Protein AF-A0A1J4VZE1-F1 (afdb_monomer)

Radius of gyration: 21.61 Å; Cα contacts (8 Å, |Δi|>4): 161; chains: 1; bounding box: 46×40×59 Å

pLDDT: mean 86.89, std 8.92, range [44.22, 94.88]

Solvent-accessible surface area (backbone atoms only — not comparable to full-atom values): 8211 Å² total; per-residue (Å²): 137,82,77,77,84,79,84,80,83,92,62,72,73,40,81,49,90,97,43,76,39,65,83,70,65,76,88,53,66,97,56,94,79,88,87,75,85,86,74,72,84,84,50,64,71,63,52,50,51,64,70,40,54,93,51,48,92,46,48,70,32,30,28,41,51,46,81,56,98,71,44,33,36,31,43,33,29,18,67,76,54,74,48,80,46,79,56,94,46,37,38,36,40,30,36,18,51,72,59,46,60,50,40,42,72,76,33,69,69,53,36,54,45,57,69,63,35,41,70,78,35,50,60,65,63,53,54,58,58,54,73,72,106

Nearest PDB structures (foldseek):
  2pro-assembly4_A  TM=4.863E-01  e=2.407E-01  Lysobacter enzymogenes
  7xyo-assembly1_B  TM=7.333E-01  e=1.870E+00  Myxococcus fulvus
  8sf7-assembly1_1Q  TM=4.933E-01  e=1.435E+00  Tetrahymena thermophila
  8rxx-assembly1_SC  TM=4.035E-01  e=5.041E+00  Leishmania major strain Friedlin

Foldsee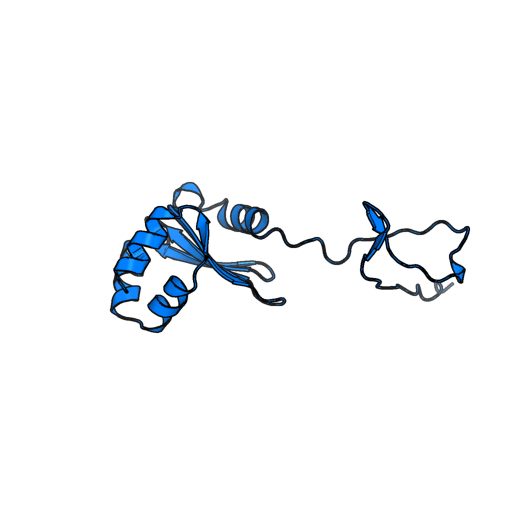k 3Di:
DDPPDDDDDDFDFDDDPPDTDGDDPPVCPPHDDDDDDPDPPDDPLVVVCVQCVVVVVFFDFKKFQDDDPQATEIETEGQDDFDWDDDRRYTYTYYYPVVLLVCCVVPPVSLNSLVRIDTPPDPPVSVVSPVSD

Structure (mmCIF, N/CA/C/O backbone):
data_AF-A0A1J4VZE1-F1
#
_entry.id   AF-A0A1J4VZE1-F1
#
loop_
_atom_site.group_PDB
_atom_site.id
_atom_site.type_symbol
_atom_site.label_atom_id
_atom_site.label_alt_id
_atom_site.label_comp_id
_atom_site.label_asym_id
_atom_site.label_entity_id
_atom_site.label_seq_id
_atom_site.pdbx_PDB_ins_code
_atom_site.Cartn_x
_atom_site.Cartn_y
_atom_site.Cartn_z
_atom_site.occupancy
_atom_site.B_iso_or_equiv
_atom_site.auth_seq_id
_atom_site.auth_comp_id
_atom_site.auth_asym_id
_atom_site.auth_atom_id
_atom_site.pdbx_PDB_model_num
ATOM 1 N N . MET A 1 1 ? 25.021 -21.601 -35.993 1.00 44.22 1 MET A N 1
ATOM 2 C CA . MET A 1 1 ? 25.337 -20.1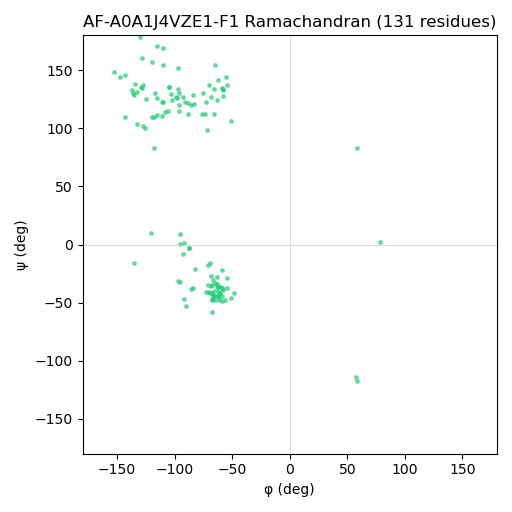58 -35.911 1.00 44.22 1 MET A CA 1
ATOM 3 C C . MET A 1 1 ? 24.832 -19.640 -34.572 1.00 44.22 1 MET A C 1
ATOM 5 O O . MET A 1 1 ? 23.628 -19.592 -34.369 1.00 44.22 1 MET A O 1
ATOM 9 N N . VAL A 1 2 ? 25.732 -19.366 -33.626 1.00 44.25 2 VAL A N 1
ATOM 10 C CA . VAL A 1 2 ? 25.375 -18.876 -32.284 1.00 44.25 2 VAL A CA 1
ATOM 11 C C . VAL A 1 2 ? 25.176 -17.365 -32.380 1.00 44.25 2 VAL A C 1
ATOM 13 O O . VAL A 1 2 ? 26.080 -16.661 -32.825 1.00 44.25 2 VAL A O 1
ATOM 16 N N . ALA A 1 3 ? 23.986 -16.869 -32.034 1.00 52.72 3 ALA A N 1
ATOM 17 C CA . ALA A 1 3 ? 23.704 -15.437 -32.055 1.00 52.72 3 ALA A CA 1
ATOM 18 C C . ALA A 1 3 ? 24.703 -14.692 -31.145 1.00 52.72 3 ALA A C 1
ATOM 20 O O . ALA A 1 3 ? 24.947 -15.147 -30.023 1.00 52.72 3 ALA A O 1
ATOM 21 N N . PRO A 1 4 ? 25.295 -13.569 -31.594 1.00 53.94 4 PRO A N 1
ATOM 22 C CA . PRO A 1 4 ? 26.258 -12.832 -30.791 1.00 53.94 4 PRO A CA 1
ATOM 23 C C . PRO A 1 4 ? 25.606 -12.386 -29.483 1.00 53.94 4 PRO A C 1
ATOM 25 O O . PRO A 1 4 ? 24.474 -11.899 -29.464 1.00 53.94 4 PRO A O 1
ATOM 28 N N . ASN A 1 5 ? 26.341 -12.585 -28.391 1.00 56.31 5 ASN A N 1
ATOM 29 C CA . ASN A 1 5 ? 25.908 -12.337 -27.022 1.00 56.31 5 ASN A CA 1
ATOM 30 C C . ASN A 1 5 ? 25.337 -10.909 -26.905 1.00 56.31 5 ASN A C 1
ATOM 32 O O . ASN A 1 5 ? 26.072 -9.920 -26.995 1.00 56.31 5 ASN A O 1
ATOM 36 N N . LYS A 1 6 ? 24.008 -10.791 -26.799 1.00 63.00 6 LYS A N 1
ATOM 37 C CA . LYS A 1 6 ? 23.295 -9.514 -26.895 1.00 63.00 6 LYS A CA 1
ATOM 38 C C . LYS A 1 6 ? 23.574 -8.702 -25.633 1.00 63.00 6 LYS A C 1
ATOM 40 O O . LYS A 1 6 ? 22.967 -8.930 -24.593 1.00 63.00 6 LYS A O 1
ATOM 45 N N . ARG A 1 7 ? 24.517 -7.760 -25.713 1.00 70.19 7 ARG A N 1
ATOM 46 C CA . ARG A 1 7 ? 24.856 -6.872 -24.593 1.00 70.19 7 ARG A CA 1
ATOM 47 C C . ARG A 1 7 ? 23.658 -5.968 -24.288 1.00 70.19 7 ARG A C 1
ATOM 49 O O . ARG A 1 7 ? 23.292 -5.125 -25.104 1.00 70.19 7 ARG A O 1
ATOM 56 N N . VAL A 1 8 ? 23.038 -6.163 -23.125 1.00 77.12 8 VAL A N 1
ATOM 57 C CA . VAL A 1 8 ? 21.942 -5.323 -22.622 1.00 77.12 8 VAL A CA 1
ATOM 58 C C . VAL A 1 8 ? 22.533 -4.226 -21.739 1.00 77.12 8 VAL A C 1
ATOM 60 O O . VAL A 1 8 ? 23.284 -4.512 -20.810 1.00 77.12 8 VAL A O 1
ATOM 63 N N . PHE A 1 9 ? 22.194 -2.968 -22.024 1.00 79.31 9 PHE A N 1
ATOM 64 C CA . PHE A 1 9 ? 22.654 -1.816 -21.251 1.00 79.31 9 PHE A CA 1
ATOM 65 C C . PHE A 1 9 ? 21.514 -1.272 -20.394 1.00 79.31 9 PHE A C 1
ATOM 67 O O . PHE A 1 9 ? 20.541 -0.734 -20.920 1.00 79.31 9 PHE A O 1
ATOM 74 N N . TYR A 1 10 ? 21.657 -1.365 -19.073 1.00 82.44 10 TYR A N 1
ATOM 75 C CA . TYR A 1 10 ? 20.747 -0.719 -18.133 1.00 82.44 10 TYR A CA 1
ATOM 76 C C . TYR A 1 10 ? 21.239 0.702 -17.852 1.00 82.44 10 TYR A C 1
ATOM 78 O O . TYR A 1 10 ? 22.382 0.934 -17.437 1.00 82.44 10 TYR A O 1
ATOM 86 N N . ARG A 1 11 ? 20.378 1.675 -18.138 1.00 85.50 11 ARG A N 1
ATOM 87 C CA . ARG A 1 11 ? 20.641 3.099 -17.938 1.00 85.50 11 ARG A CA 1
ATOM 88 C C . ARG A 1 11 ? 19.404 3.737 -17.329 1.00 85.50 11 ARG A C 1
ATOM 90 O O . ARG A 1 11 ? 18.290 3.501 -17.790 1.00 85.50 11 ARG A O 1
ATOM 97 N N . ARG A 1 12 ? 19.610 4.534 -16.282 1.00 85.19 12 ARG A N 1
ATOM 98 C CA . ARG A 1 12 ? 18.536 5.307 -15.662 1.00 85.19 12 ARG A CA 1
ATOM 99 C C . ARG A 1 12 ? 18.115 6.417 -16.621 1.00 85.19 12 ARG A C 1
ATOM 101 O O . ARG A 1 12 ? 18.973 7.068 -17.217 1.00 85.19 12 ARG A O 1
ATOM 108 N N . ALA A 1 13 ? 16.811 6.630 -16.756 1.00 88.12 13 ALA A N 1
ATOM 109 C CA . ALA A 1 13 ? 16.306 7.806 -17.446 1.00 88.12 13 ALA A CA 1
ATOM 110 C C . ALA A 1 13 ? 16.686 9.065 -16.649 1.00 88.12 13 ALA A C 1
ATOM 112 O O . ALA A 1 13 ? 16.540 9.103 -15.427 1.00 88.12 13 ALA A O 1
ATOM 113 N N . VAL A 1 14 ? 17.192 10.078 -17.342 1.00 88.44 14 VAL A N 1
ATOM 114 C CA . VAL A 1 14 ? 17.599 11.373 -16.788 1.00 88.44 14 VAL A CA 1
ATOM 115 C C . VAL A 1 14 ? 16.779 12.486 -17.429 1.00 88.44 14 VAL A C 1
ATOM 117 O O . VAL A 1 14 ? 16.248 12.319 -18.527 1.00 88.44 14 VAL A O 1
ATOM 120 N N . ARG A 1 15 ? 16.664 13.633 -16.756 1.00 89.56 15 ARG A N 1
ATOM 121 C CA . ARG A 1 15 ? 15.979 14.799 -17.320 1.00 89.56 15 ARG A CA 1
ATOM 122 C C . ARG 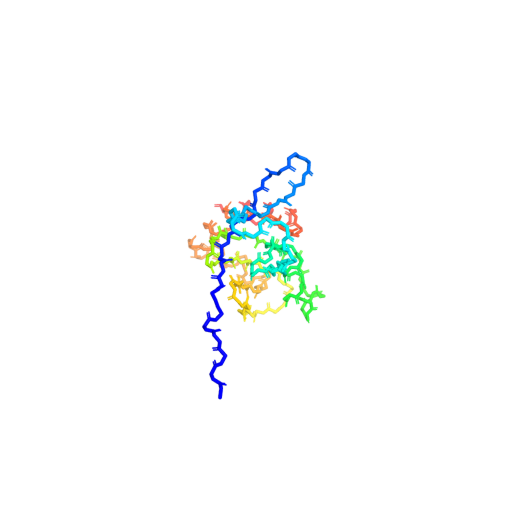A 1 15 ? 16.794 15.366 -18.485 1.00 89.56 15 ARG A C 1
ATOM 124 O O . ARG A 1 15 ? 17.969 15.673 -18.320 1.00 89.56 15 ARG A O 1
ATOM 131 N N . VAL A 1 16 ? 16.154 15.534 -19.638 1.00 88.50 16 VAL A N 1
ATOM 132 C CA . VAL A 1 16 ? 16.717 16.174 -20.832 1.00 88.50 16 VAL A CA 1
ATOM 133 C C . VAL A 1 16 ? 15.740 17.266 -21.260 1.00 88.50 16 VAL A C 1
ATOM 135 O O . VAL A 1 16 ? 14.669 16.983 -21.797 1.00 88.50 16 VAL A O 1
ATOM 138 N N . GLY A 1 17 ? 16.066 18.520 -20.933 1.00 88.75 17 GLY A N 1
ATOM 139 C CA . GLY A 1 17 ? 15.153 19.655 -21.096 1.00 88.75 17 GLY A CA 1
ATOM 140 C C . GLY A 1 17 ? 13.843 19.464 -20.318 1.00 88.75 17 GLY A C 1
ATOM 141 O O . GLY A 1 17 ? 13.845 19.338 -19.087 1.00 88.75 17 GLY A O 1
ATOM 142 N N . ASN A 1 18 ? 12.729 19.412 -21.053 1.00 90.00 18 ASN A N 1
ATOM 143 C CA . ASN A 1 18 ? 11.375 19.189 -20.526 1.00 90.00 18 ASN A CA 1
ATOM 144 C C . ASN A 1 18 ? 10.925 17.718 -20.593 1.00 90.00 18 ASN A C 1
ATOM 146 O O . ASN A 1 18 ? 9.754 17.417 -20.385 1.00 90.00 18 ASN A O 1
ATOM 150 N N . SER A 1 19 ? 11.824 16.790 -20.919 1.00 87.25 19 SER A N 1
ATOM 151 C CA . SER A 1 19 ? 11.513 15.368 -21.097 1.00 87.25 19 SER A CA 1
ATOM 152 C C . SER A 1 19 ? 12.475 14.478 -20.311 1.00 87.25 19 SER A C 1
ATOM 154 O O . SER A 1 19 ? 13.381 14.952 -19.624 1.00 87.25 19 SER A O 1
ATOM 156 N N . SER A 1 20 ? 12.260 13.165 -20.375 1.00 88.19 20 SER A N 1
ATOM 157 C CA . SER A 1 20 ? 13.212 12.165 -19.888 1.00 88.19 20 SER A CA 1
ATOM 158 C C . SER A 1 20 ? 13.916 11.504 -21.068 1.00 88.19 20 SER A C 1
ATOM 160 O O . SER A 1 20 ? 13.270 11.136 -22.044 1.00 88.19 20 SER A O 1
ATOM 162 N N . GLY A 1 21 ? 15.232 11.345 -20.975 1.00 89.25 21 GLY A N 1
ATOM 163 C CA . GLY A 1 21 ? 16.058 10.664 -21.966 1.00 89.25 21 GLY A CA 1
ATOM 164 C C . GLY A 1 21 ? 16.934 9.601 -21.315 1.00 89.25 21 GLY A C 1
ATOM 165 O O . GLY A 1 21 ? 17.174 9.624 -20.110 1.00 89.25 21 GLY A O 1
ATOM 166 N N . VAL A 1 22 ? 17.424 8.655 -22.108 1.00 89.12 22 VAL A N 1
ATOM 167 C CA . VAL A 1 22 ? 18.382 7.640 -21.658 1.00 89.12 22 VAL A CA 1
ATOM 168 C C . VAL A 1 22 ? 19.722 7.938 -22.316 1.00 89.12 22 VAL A C 1
ATOM 170 O O . VAL A 1 22 ? 19.805 7.999 -23.539 1.00 89.12 22 VAL A O 1
ATOM 173 N N . LEU A 1 23 ? 20.772 8.132 -21.515 1.00 88.75 23 LEU A N 1
ATOM 174 C CA . LEU A 1 23 ? 22.115 8.370 -22.044 1.00 88.75 23 LEU A CA 1
ATOM 175 C C . LEU A 1 23 ? 22.696 7.070 -22.601 1.00 88.75 23 LEU A C 1
ATOM 177 O O . LEU A 1 23 ? 22.983 6.124 -21.861 1.00 88.75 23 LEU A O 1
ATOM 181 N N . LEU A 1 24 ? 22.864 7.043 -23.918 1.00 89.25 24 LEU A N 1
ATOM 182 C CA . LEU A 1 24 ? 23.431 5.921 -24.650 1.00 89.25 24 LEU A CA 1
ATOM 183 C C . LEU A 1 24 ? 24.929 6.142 -24.914 1.00 89.25 24 LEU A C 1
ATOM 185 O O . LEU A 1 24 ? 25.378 7.285 -25.013 1.00 89.25 24 LEU A O 1
ATOM 189 N N . PRO A 1 25 ? 25.724 5.065 -25.041 1.00 87.12 25 PRO A N 1
ATOM 190 C CA . PRO A 1 25 ? 27.110 5.170 -25.481 1.00 87.12 25 PRO A CA 1
ATOM 191 C C . PRO A 1 25 ? 27.231 5.888 -26.831 1.00 87.12 25 PRO A C 1
ATOM 193 O O . PRO A 1 25 ? 26.425 5.655 -27.732 1.00 87.12 25 PRO A O 1
ATOM 196 N N . LYS A 1 26 ? 28.299 6.678 -27.010 1.00 88.56 26 LYS A N 1
ATOM 197 C CA . LYS A 1 26 ? 28.593 7.390 -28.270 1.00 88.56 26 LYS A CA 1
ATOM 198 C C . LYS A 1 26 ? 28.634 6.458 -29.489 1.00 88.56 26 LYS A C 1
ATOM 200 O O . LYS A 1 26 ? 28.284 6.876 -30.583 1.00 88.56 26 LYS A O 1
ATOM 205 N N . ALA A 1 27 ? 29.001 5.191 -29.288 1.00 89.19 27 ALA A N 1
ATOM 206 C CA . ALA A 1 27 ? 29.019 4.166 -30.331 1.00 89.19 27 ALA A CA 1
ATOM 207 C C . ALA A 1 27 ? 27.651 3.923 -31.001 1.00 89.19 27 ALA A C 1
ATOM 209 O O . ALA A 1 27 ? 27.611 3.413 -32.113 1.00 89.19 27 ALA A O 1
ATOM 210 N N . PHE A 1 28 ? 26.537 4.274 -30.348 1.00 88.00 28 PHE A N 1
ATOM 211 C CA . PHE A 1 28 ? 25.187 4.108 -30.904 1.00 88.00 28 PHE A CA 1
ATOM 212 C C . PHE A 1 28 ? 24.679 5.337 -31.663 1.00 88.00 28 PHE A C 1
ATOM 214 O O . PHE A 1 28 ? 23.551 5.329 -32.153 1.00 88.00 28 PHE A O 1
ATOM 221 N N . LEU A 1 29 ? 25.486 6.394 -31.778 1.00 89.62 29 LEU A N 1
ATOM 222 C CA . LEU A 1 29 ? 25.120 7.570 -32.556 1.00 89.62 29 LEU A CA 1
ATOM 223 C C . LEU A 1 29 ? 24.837 7.166 -34.017 1.00 89.62 29 LEU A C 1
ATOM 225 O O . LEU A 1 29 ? 25.585 6.388 -34.606 1.00 89.62 29 LEU A O 1
ATOM 229 N N . GLY A 1 30 ? 23.729 7.657 -34.579 1.00 91.81 30 GLY A N 1
ATOM 230 C CA . GLY A 1 30 ? 23.306 7.351 -35.953 1.00 91.81 30 GLY A CA 1
ATOM 231 C C . GLY A 1 30 ? 22.641 5.983 -36.164 1.00 91.81 30 GLY A C 1
ATOM 232 O O . GLY A 1 30 ? 22.285 5.667 -37.293 1.00 91.81 30 GLY A O 1
ATOM 233 N N . HIS A 1 31 ? 22.443 5.181 -35.112 1.00 91.19 31 HIS A N 1
ATOM 234 C CA . HIS A 1 31 ? 21.820 3.856 -35.211 1.00 91.19 31 HIS A CA 1
ATOM 235 C C . HIS A 1 31 ? 20.422 3.825 -34.577 1.00 91.19 31 HIS A C 1
ATOM 237 O O . HIS A 1 31 ? 20.123 4.581 -33.651 1.00 91.19 31 HIS A O 1
ATOM 243 N N . TYR A 1 32 ? 19.565 2.908 -35.040 1.00 88.31 32 TYR A N 1
ATOM 244 C CA . TYR A 1 32 ? 18.261 2.655 -34.422 1.00 88.31 32 TYR A CA 1
ATOM 245 C C . TYR A 1 32 ? 18.417 1.862 -33.124 1.00 88.31 32 TYR A C 1
ATOM 247 O O . TYR A 1 32 ? 19.068 0.817 -33.090 1.00 88.31 32 TYR A O 1
ATOM 255 N N . VAL A 1 33 ? 17.778 2.335 -32.052 1.00 86.50 33 VAL A N 1
ATOM 256 C CA . VAL A 1 33 ? 17.877 1.725 -30.721 1.00 86.50 33 VAL A CA 1
ATOM 257 C C . VAL A 1 33 ? 16.482 1.486 -30.155 1.00 86.50 33 VAL A C 1
ATOM 259 O O . VAL A 1 33 ? 15.616 2.355 -30.220 1.00 86.50 33 VAL A O 1
ATOM 262 N N . ARG A 1 34 ? 16.261 0.307 -29.563 1.00 85.25 34 ARG A N 1
ATOM 263 C CA . ARG A 1 34 ? 15.038 -0.011 -28.814 1.00 85.25 34 ARG A CA 1
ATOM 264 C C . ARG A 1 34 ? 15.278 0.218 -27.327 1.00 85.25 34 ARG A C 1
ATOM 266 O O . ARG A 1 34 ? 16.113 -0.457 -26.731 1.00 85.25 34 ARG A O 1
ATOM 273 N N . VAL A 1 35 ? 14.502 1.113 -26.725 1.00 83.75 35 VAL A N 1
ATOM 274 C CA . VAL A 1 35 ? 14.468 1.304 -25.270 1.00 83.75 35 VAL A CA 1
ATOM 275 C C . VAL A 1 35 ? 13.299 0.504 -24.702 1.00 83.75 35 VAL A C 1
ATOM 277 O O . VAL A 1 35 ? 12.182 0.585 -25.208 1.00 83.75 35 VAL A O 1
ATOM 280 N N . ALA A 1 36 ? 13.556 -0.284 -23.661 1.00 83.00 36 ALA A N 1
ATOM 281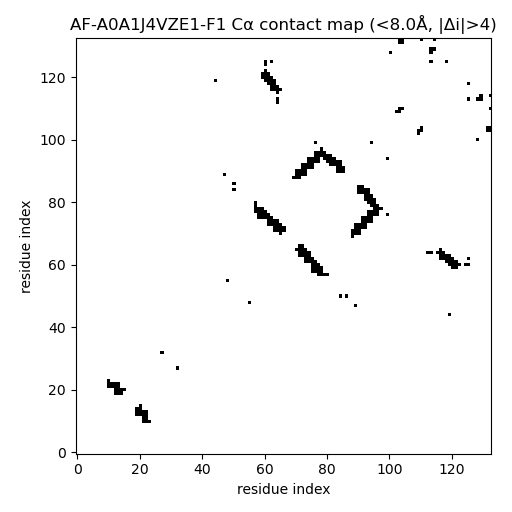 C CA . ALA A 1 36 ? 12.524 -0.981 -22.903 1.00 83.00 36 ALA A CA 1
ATOM 282 C C . ALA A 1 36 ? 12.538 -0.465 -21.462 1.00 83.00 36 ALA A C 1
ATOM 284 O O . ALA A 1 36 ? 13.595 -0.397 -20.835 1.00 83.00 36 ALA A O 1
ATOM 285 N N . VAL A 1 37 ? 11.368 -0.094 -20.942 1.00 81.44 37 VAL A N 1
ATOM 286 C CA . VAL A 1 37 ? 11.222 0.284 -19.535 1.00 81.44 37 VAL A CA 1
ATOM 287 C C . VAL A 1 37 ? 11.224 -0.994 -18.709 1.00 81.44 37 VAL A C 1
ATOM 289 O O . VAL A 1 37 ? 10.307 -1.803 -18.809 1.00 81.44 37 VAL A O 1
ATOM 292 N N . VAL A 1 38 ? 12.279 -1.181 -17.921 1.00 80.50 38 VAL A N 1
ATOM 293 C CA . VAL A 1 38 ? 12.469 -2.385 -17.097 1.00 80.50 38 VAL A CA 1
ATOM 294 C C . VAL A 1 38 ? 11.725 -2.252 -15.767 1.00 80.50 38 VAL A C 1
ATOM 296 O O . VAL A 1 38 ? 11.116 -3.208 -15.299 1.00 80.50 38 VAL A O 1
ATOM 299 N N . SER A 1 39 ? 11.715 -1.049 -15.192 1.00 74.19 39 SER A N 1
ATOM 300 C CA . SER A 1 39 ? 10.994 -0.714 -13.964 1.00 74.19 39 SER A CA 1
ATOM 301 C C . SER A 1 39 ? 10.082 0.498 -14.209 1.00 74.19 39 SER A C 1
ATOM 303 O O . SER A 1 39 ? 10.562 1.633 -14.261 1.00 74.19 39 SER A O 1
ATOM 305 N N . PRO A 1 40 ? 8.768 0.295 -14.423 1.00 73.69 40 PRO A N 1
ATOM 306 C CA . PRO A 1 40 ? 7.839 1.408 -14.575 1.00 73.69 40 PRO A CA 1
ATOM 307 C C . PRO A 1 40 ? 7.741 2.217 -13.271 1.00 73.69 40 PRO A C 1
ATOM 309 O O . PRO A 1 40 ? 7.980 1.671 -12.189 1.00 73.69 40 PRO A O 1
ATOM 312 N N . PRO A 1 41 ? 7.380 3.510 -13.348 1.00 73.06 41 PRO A N 1
ATOM 313 C CA . PRO A 1 41 ? 7.165 4.320 -12.156 1.00 73.06 41 PRO A CA 1
ATOM 314 C C . PRO A 1 41 ? 6.083 3.678 -11.281 1.00 73.06 41 PRO A C 1
ATOM 316 O O . PRO A 1 41 ? 4.992 3.361 -11.760 1.00 73.06 41 PRO A O 1
ATOM 319 N N . LYS A 1 42 ? 6.402 3.479 -9.998 1.00 76.44 42 LYS A N 1
ATOM 320 C CA . LYS A 1 42 ? 5.469 2.923 -9.012 1.00 76.44 42 LYS A CA 1
ATOM 321 C C . LYS A 1 42 ? 4.285 3.879 -8.864 1.00 76.44 42 LYS A C 1
ATOM 323 O O . LYS A 1 42 ? 4.477 5.054 -8.559 1.00 76.44 42 LYS A O 1
ATOM 328 N N . ASN A 1 43 ? 3.065 3.387 -9.070 1.00 84.44 43 ASN A N 1
ATOM 329 C CA . ASN A 1 43 ? 1.854 4.165 -8.829 1.00 84.44 43 ASN A CA 1
ATOM 330 C C . ASN A 1 43 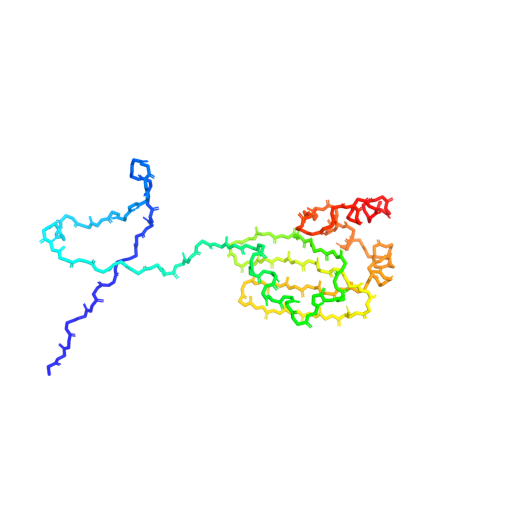? 1.032 3.479 -7.744 1.00 84.44 43 ASN A C 1
ATOM 332 O O . ASN A 1 43 ? 0.087 2.748 -8.033 1.00 84.44 43 ASN A O 1
ATOM 336 N N . ILE A 1 44 ? 1.405 3.750 -6.490 1.00 83.50 44 ILE A N 1
ATOM 337 C CA . ILE A 1 44 ? 0.842 3.099 -5.301 1.00 83.50 44 ILE A CA 1
ATOM 338 C C . ILE A 1 44 ? -0.682 3.160 -5.316 1.00 83.50 44 ILE A C 1
ATOM 340 O O . ILE A 1 44 ? -1.332 2.143 -5.132 1.00 83.50 44 ILE A O 1
ATOM 344 N N . LYS A 1 45 ? -1.283 4.318 -5.616 1.00 84.50 45 LYS A N 1
ATOM 345 C CA . LYS A 1 45 ? -2.749 4.438 -5.643 1.00 84.50 45 LYS A CA 1
ATOM 346 C C . LYS A 1 45 ? -3.386 3.475 -6.644 1.00 84.50 45 LYS A C 1
ATOM 348 O O . LYS A 1 45 ? -4.318 2.760 -6.296 1.00 84.50 45 LYS A O 1
ATOM 353 N N . LYS A 1 46 ? -2.873 3.443 -7.875 1.00 87.06 46 LYS A N 1
ATOM 354 C CA . LYS A 1 46 ? -3.421 2.598 -8.943 1.00 87.06 46 LYS A CA 1
ATOM 355 C C . LYS A 1 46 ? -3.203 1.111 -8.656 1.00 87.06 46 LYS A C 1
ATOM 357 O O . LYS A 1 46 ? -4.111 0.305 -8.863 1.00 87.06 46 LYS A O 1
ATOM 362 N N . ASP A 1 47 ? -2.019 0.766 -8.165 1.00 87.50 47 ASP A N 1
ATOM 363 C CA . ASP A 1 47 ? -1.649 -0.611 -7.849 1.00 87.50 47 ASP A CA 1
ATOM 364 C C . ASP A 1 47 ? -2.491 -1.149 -6.685 1.00 87.50 47 ASP A C 1
ATOM 366 O O . ASP A 1 47 ? -3.052 -2.239 -6.783 1.00 87.50 47 ASP A O 1
ATOM 370 N N . VAL A 1 48 ? -2.671 -0.350 -5.630 1.00 88.44 48 VAL A N 1
ATOM 371 C CA . VAL A 1 48 ? -3.479 -0.708 -4.457 1.00 88.44 48 VAL A CA 1
ATOM 372 C C . VAL A 1 48 ? -4.951 -0.859 -4.806 1.00 88.44 48 VAL A C 1
ATOM 374 O O . VAL A 1 48 ? -5.552 -1.862 -4.428 1.00 88.44 48 VAL A O 1
ATOM 377 N N . SER A 1 49 ? -5.523 0.055 -5.595 1.00 87.00 49 SER A N 1
ATOM 378 C CA . SER A 1 49 ? -6.897 -0.104 -6.086 1.00 87.00 49 SER A CA 1
ATOM 379 C C . SER A 1 49 ? -7.068 -1.384 -6.904 1.00 87.00 49 SER A C 1
ATOM 381 O O . SER A 1 49 ? -8.085 -2.058 -6.776 1.00 87.00 49 SER A O 1
ATOM 383 N N . SER A 1 50 ? -6.063 -1.762 -7.701 1.00 89.50 50 SER A N 1
ATOM 384 C CA . SER A 1 50 ? -6.096 -2.997 -8.496 1.00 89.50 50 SER A CA 1
ATOM 385 C C . SER A 1 50 ? -5.971 -4.261 -7.633 1.00 89.50 50 SER A C 1
ATOM 387 O O . SER A 1 50 ? -6.563 -5.286 -7.956 1.00 89.50 50 SER A O 1
ATOM 389 N N . ILE A 1 51 ? -5.198 -4.213 -6.541 1.00 89.25 51 ILE A N 1
ATOM 390 C CA . ILE A 1 51 ? -5.075 -5.321 -5.574 1.00 89.25 51 ILE A CA 1
ATOM 391 C C . ILE A 1 51 ? -6.381 -5.500 -4.793 1.00 89.25 51 ILE A C 1
ATOM 393 O O . ILE A 1 51 ? -6.831 -6.624 -4.594 1.00 89.25 51 ILE A O 1
ATOM 397 N N . LEU A 1 52 ? -6.994 -4.390 -4.385 1.00 89.50 52 LEU A N 1
ATOM 398 C CA . LEU A 1 52 ? -8.190 -4.364 -3.547 1.00 89.50 52 LEU A CA 1
ATOM 399 C C . LEU A 1 52 ? -9.503 -4.426 -4.336 1.00 89.50 52 LEU A C 1
ATOM 401 O O . LEU A 1 52 ? -10.558 -4.503 -3.718 1.00 89.50 52 LEU A O 1
ATOM 405 N N . SER A 1 53 ? -9.460 -4.428 -5.673 1.00 88.81 53 SER A N 1
ATOM 406 C CA . SER A 1 53 ? -10.656 -4.464 -6.533 1.00 88.81 53 SER A CA 1
ATOM 407 C C . SER A 1 53 ? -11.678 -5.550 -6.148 1.00 88.81 53 SER A C 1
ATOM 409 O O . SER A 1 53 ? -12.861 -5.227 -6.111 1.00 88.81 53 SER A O 1
ATOM 411 N N . PRO A 1 54 ? -11.285 -6.793 -5.789 1.00 89.00 54 PRO A N 1
ATOM 412 C CA . PRO A 1 54 ? -12.249 -7.832 -5.406 1.00 89.00 54 PRO A CA 1
ATOM 413 C C . PRO A 1 54 ? -12.953 -7.590 -4.065 1.00 89.00 54 PRO A C 1
ATOM 415 O O . PRO A 1 54 ? -13.927 -8.266 -3.764 1.00 89.00 54 PRO A O 1
ATOM 418 N N . LEU A 1 55 ? -12.426 -6.691 -3.232 1.00 89.12 55 LEU A N 1
ATOM 419 C CA . LEU A 1 55 ? -12.906 -6.417 -1.873 1.00 89.12 55 LEU A CA 1
ATOM 420 C C . LEU A 1 55 ? -13.344 -4.955 -1.713 1.00 89.12 55 LEU A C 1
ATOM 422 O O . LEU A 1 55 ? -13.566 -4.497 -0.598 1.00 89.12 55 LEU A O 1
ATOM 426 N N . PHE A 1 56 ? -13.427 -4.201 -2.812 1.00 86.88 56 PHE A N 1
ATOM 427 C CA . PHE A 1 56 ? -13.538 -2.745 -2.769 1.00 86.88 56 PHE A CA 1
ATOM 428 C C . PHE A 1 56 ? -14.840 -2.264 -2.117 1.00 86.88 56 PHE A C 1
ATOM 430 O O . PHE A 1 56 ? -14.831 -1.251 -1.427 1.00 86.88 56 PHE A O 1
ATOM 437 N N . GLU A 1 57 ? -15.929 -3.021 -2.278 1.00 88.31 57 GLU A N 1
ATOM 438 C CA . GLU A 1 57 ? -17.241 -2.733 -1.677 1.00 88.31 57 GLU A CA 1
ATOM 439 C C . GLU A 1 57 ? -17.219 -2.768 -0.145 1.00 88.31 57 GLU A C 1
ATOM 441 O O . GLU A 1 57 ? -17.980 -2.064 0.515 1.00 88.31 57 GLU A O 1
ATOM 446 N N . GLU A 1 58 ? -16.316 -3.556 0.434 1.00 90.81 58 GLU A N 1
ATOM 447 C CA . GLU A 1 58 ? -16.216 -3.717 1.880 1.00 90.81 58 GLU A CA 1
ATOM 448 C C . GLU A 1 58 ? -15.217 -2.753 2.523 1.00 90.81 58 GLU A C 1
ATOM 450 O O . GLU A 1 58 ? -15.130 -2.685 3.751 1.00 90.81 58 GLU A O 1
ATOM 455 N N . ILE A 1 59 ? -14.440 -2.018 1.723 1.00 93.31 59 ILE A N 1
ATOM 456 C CA . ILE A 1 59 ? -13.328 -1.195 2.198 1.00 93.31 59 ILE A CA 1
ATOM 457 C C . ILE A 1 59 ? -13.798 0.227 2.498 1.00 93.31 59 ILE A C 1
ATOM 459 O O . ILE A 1 59 ? -14.285 0.958 1.643 1.00 93.31 59 ILE A O 1
ATOM 463 N N . ILE A 1 60 ? -13.569 0.648 3.738 1.00 92.50 60 ILE A N 1
ATOM 464 C CA . ILE A 1 60 ? -13.953 1.953 4.282 1.00 92.50 60 ILE A CA 1
ATOM 465 C C . ILE A 1 60 ? -12.778 2.944 4.222 1.00 92.50 60 ILE A C 1
ATOM 467 O O . ILE A 1 60 ? -12.970 4.159 4.110 1.00 92.50 60 ILE A O 1
ATOM 471 N N . GLY A 1 61 ? -11.547 2.439 4.337 1.00 92.31 61 GLY A N 1
ATOM 472 C CA . GLY A 1 61 ? -10.334 3.247 4.442 1.00 92.31 61 GLY A CA 1
ATOM 473 C C . GLY A 1 61 ? -9.110 2.515 3.912 1.00 92.31 61 GLY A C 1
ATOM 474 O O . GLY A 1 61 ? -9.031 1.295 4.004 1.00 92.31 61 GLY A O 1
ATOM 475 N N . ILE A 1 62 ? -8.150 3.253 3.355 1.00 94.44 62 ILE A N 1
ATOM 476 C CA . ILE A 1 62 ? -6.878 2.693 2.876 1.00 94.44 62 ILE A CA 1
ATOM 477 C C . ILE A 1 62 ? -5.745 3.601 3.337 1.00 94.44 62 ILE A C 1
ATOM 479 O O . ILE A 1 62 ? -5.760 4.814 3.090 1.00 94.44 62 ILE A O 1
ATOM 483 N N . TYR A 1 63 ? -4.741 3.004 3.965 1.00 94.12 63 TYR A N 1
ATOM 484 C CA . TYR A 1 63 ? -3.660 3.698 4.642 1.00 94.12 63 TYR A CA 1
ATOM 485 C C . TYR A 1 63 ? -2.308 3.120 4.248 1.00 94.12 63 TYR A C 1
ATOM 487 O O . TYR A 1 63 ? -2.104 1.914 4.290 1.00 94.12 63 TYR A O 1
ATOM 495 N N . LEU A 1 64 ? -1.372 3.989 3.882 1.00 93.88 64 LEU A N 1
ATOM 496 C CA . LEU A 1 64 ? 0.020 3.623 3.646 1.00 93.88 64 LEU A CA 1
ATOM 497 C C . LEU A 1 64 ? 0.767 3.659 4.979 1.00 93.88 64 LEU A C 1
ATOM 499 O O . LEU A 1 64 ? 0.827 4.720 5.601 1.00 93.88 64 LEU A O 1
ATOM 503 N N . ILE A 1 65 ? 1.326 2.528 5.401 1.00 93.69 65 ILE A N 1
ATOM 504 C CA . ILE A 1 65 ? 2.094 2.413 6.646 1.00 93.69 65 ILE A CA 1
ATOM 505 C C . ILE A 1 65 ? 3.570 2.703 6.378 1.00 93.69 65 ILE A C 1
ATOM 507 O O . ILE A 1 65 ? 4.150 3.583 7.013 1.00 93.69 65 ILE A O 1
ATOM 511 N N . SER A 1 66 ? 4.157 2.006 5.404 1.00 90.62 66 SER A N 1
ATOM 512 C CA . SER A 1 66 ? 5.562 2.152 5.031 1.00 90.62 66 SER A CA 1
ATOM 513 C C . SER A 1 66 ? 5.752 2.012 3.518 1.00 90.62 66 SER A C 1
ATOM 515 O O . SER A 1 66 ? 5.027 1.284 2.840 1.00 90.62 66 SER A O 1
ATOM 517 N N . GLU A 1 67 ? 6.715 2.759 2.981 1.00 88.94 67 GLU A N 1
ATOM 518 C CA . GLU A 1 67 ? 7.105 2.722 1.571 1.00 88.94 67 GLU A CA 1
ATOM 519 C C . GLU A 1 67 ? 8.630 2.626 1.501 1.00 88.94 67 GLU A C 1
ATOM 521 O O . GLU A 1 67 ? 9.334 3.609 1.738 1.00 88.94 67 GLU A O 1
ATOM 526 N N . THR A 1 68 ? 9.141 1.434 1.202 1.00 84.88 68 THR A N 1
ATOM 527 C CA . THR A 1 68 ? 10.557 1.185 0.915 1.00 84.88 68 THR A 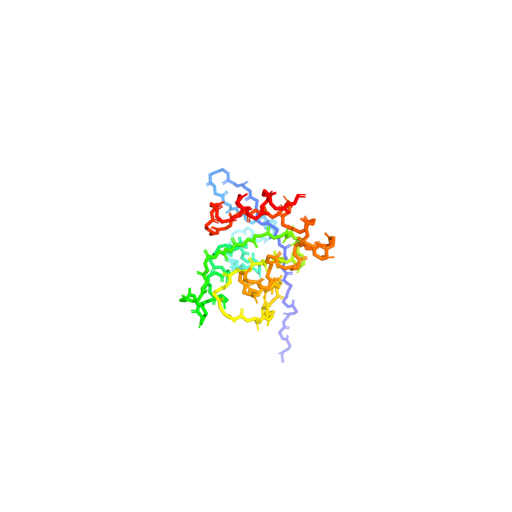CA 1
ATOM 528 C C . THR A 1 68 ? 10.729 0.716 -0.532 1.00 84.88 68 THR A C 1
ATOM 530 O O . THR A 1 68 ? 9.764 0.467 -1.267 1.00 84.88 68 THR A O 1
ATOM 533 N N . GLU A 1 69 ? 11.976 0.628 -1.001 1.00 74.88 69 GLU A N 1
ATOM 534 C CA . GLU A 1 69 ? 12.250 0.162 -2.365 1.00 74.88 69 GLU A CA 1
ATOM 535 C C . GLU A 1 69 ? 11.754 -1.275 -2.589 1.00 74.88 69 GLU A C 1
ATOM 537 O O . GLU A 1 69 ? 11.195 -1.581 -3.651 1.00 74.88 69 GLU A O 1
ATOM 542 N N . GLU A 1 70 ? 11.859 -2.110 -1.559 1.00 81.19 70 GLU A N 1
ATOM 543 C CA . GLU A 1 70 ? 11.528 -3.533 -1.595 1.00 81.19 70 GLU A CA 1
ATOM 544 C C . GLU A 1 70 ? 10.104 -3.829 -1.118 1.00 81.19 70 GLU A C 1
ATOM 546 O O . GLU A 1 70 ? 9.469 -4.740 -1.647 1.00 81.19 70 GLU A O 1
ATOM 551 N N . LYS A 1 71 ? 9.573 -3.039 -0.173 1.00 88.31 71 LYS A N 1
ATOM 552 C CA . LYS A 1 71 ? 8.320 -3.340 0.524 1.00 88.31 71 LYS A CA 1
ATOM 553 C C . LYS A 1 71 ? 7.411 -2.119 0.651 1.00 88.31 71 LYS A C 1
ATOM 555 O O . LYS A 1 71 ? 7.821 -1.058 1.109 1.00 88.31 71 LYS A O 1
ATOM 560 N N . ILE A 1 72 ? 6.149 -2.283 0.280 1.00 90.38 72 ILE A N 1
ATOM 561 C CA . ILE A 1 72 ? 5.095 -1.287 0.459 1.00 90.38 72 ILE A CA 1
ATOM 562 C C . ILE A 1 72 ? 4.020 -1.912 1.337 1.00 90.38 72 ILE A C 1
ATOM 564 O O . ILE A 1 72 ? 3.315 -2.822 0.903 1.00 90.38 72 ILE A O 1
ATOM 568 N N . GLU A 1 73 ? 3.903 -1.427 2.569 1.00 92.56 73 GLU A N 1
ATOM 569 C CA . GLU A 1 73 ? 2.919 -1.917 3.531 1.00 92.56 73 GLU A CA 1
ATOM 570 C C . GLU A 1 73 ? 1.702 -1.003 3.566 1.00 92.56 73 GLU A C 1
ATOM 572 O O . GLU A 1 73 ? 1.798 0.211 3.779 1.00 92.56 73 GLU A O 1
ATOM 577 N N . ILE A 1 74 ? 0.535 -1.605 3.383 1.00 94.62 74 ILE A N 1
ATOM 578 C CA . ILE A 1 74 ? -0.750 -0.925 3.333 1.00 94.62 74 ILE A CA 1
ATOM 579 C C . ILE A 1 74 ? -1.693 -1.592 4.318 1.00 94.62 74 ILE A C 1
ATOM 581 O O . ILE A 1 74 ? -1.797 -2.811 4.383 1.00 94.62 74 ILE A O 1
ATOM 585 N N . LEU A 1 75 ? -2.432 -0.763 5.038 1.00 93.81 75 LEU A N 1
ATOM 586 C CA . LEU A 1 75 ? -3.538 -1.167 5.881 1.00 93.81 75 LEU A CA 1
ATOM 587 C C . LEU A 1 75 ? -4.838 -0.709 5.219 1.00 93.81 75 LEU A C 1
ATOM 589 O O . LEU A 1 75 ? -5.096 0.489 5.097 1.00 93.81 75 LEU A O 1
ATOM 593 N N . ALA A 1 76 ? -5.660 -1.656 4.794 1.00 94.38 76 ALA A N 1
ATOM 594 C CA . ALA A 1 76 ? -7.029 -1.418 4.378 1.00 94.38 76 ALA A CA 1
ATOM 595 C C . ALA A 1 76 ? -7.974 -1.731 5.544 1.00 94.38 76 ALA A C 1
ATOM 597 O O . ALA A 1 76 ? -7.855 -2.751 6.218 1.00 94.38 76 ALA A O 1
ATOM 598 N N . VAL A 1 77 ? -8.925 -0.842 5.788 1.00 93.88 77 VAL A N 1
ATOM 599 C CA . VAL A 1 77 ? -9.952 -1.022 6.810 1.00 93.88 77 VAL A CA 1
ATOM 600 C C . VAL A 1 77 ? -11.231 -1.439 6.127 1.00 93.88 77 VAL A C 1
ATOM 602 O O . VAL A 1 77 ? -11.710 -0.727 5.246 1.00 93.88 77 VAL A O 1
ATOM 605 N N . SER A 1 78 ? -11.776 -2.571 6.545 1.00 94.38 78 SER A N 1
ATOM 606 C CA . SER A 1 78 ? -13.016 -3.122 6.017 1.00 94.38 78 SER A CA 1
ATOM 607 C C . SER A 1 78 ? -14.154 -3.041 7.034 1.00 94.38 78 SER A C 1
ATOM 609 O O . SER A 1 78 ? -13.952 -2.748 8.221 1.00 94.38 78 SER A O 1
ATOM 611 N N . THR A 1 79 ? -15.367 -3.316 6.569 1.00 92.06 79 THR A N 1
ATOM 612 C CA . THR A 1 79 ? -16.523 -3.574 7.428 1.00 92.06 79 THR A CA 1
ATOM 613 C C . THR A 1 79 ? -16.345 -4.887 8.190 1.00 92.06 79 THR A C 1
ATOM 615 O O . THR A 1 79 ? -16.324 -4.859 9.420 1.00 92.06 79 THR A O 1
ATOM 618 N N . ASN A 1 80 ? -16.155 -6.007 7.479 1.00 91.81 80 ASN A N 1
ATOM 619 C CA . ASN A 1 80 ? -16.182 -7.355 8.064 1.00 91.81 80 ASN A CA 1
ATOM 620 C C . ASN A 1 80 ? -15.052 -8.299 7.612 1.00 91.81 80 ASN A C 1
ATOM 622 O O . ASN A 1 80 ? -14.814 -9.310 8.274 1.00 91.81 80 ASN A O 1
ATOM 626 N N . VAL A 1 81 ? -14.328 -8.002 6.531 1.00 90.88 81 VAL A N 1
ATOM 627 C CA . VAL A 1 81 ? -13.282 -8.901 6.013 1.00 90.88 81 VAL A CA 1
ATOM 628 C C . VAL A 1 81 ? -11.944 -8.732 6.724 1.00 90.88 81 VAL A C 1
ATOM 630 O O . VAL A 1 81 ? -11.391 -7.637 6.778 1.00 90.88 81 VAL A O 1
ATOM 633 N N . ASN A 1 82 ? -11.380 -9.845 7.191 1.00 91.81 82 ASN A N 1
ATOM 634 C CA . ASN A 1 82 ? -9.997 -9.923 7.650 1.00 91.81 82 ASN A CA 1
ATOM 635 C C . ASN A 1 82 ? -9.178 -10.780 6.678 1.00 91.81 82 ASN A C 1
ATOM 637 O O . ASN A 1 82 ? -9.421 -11.984 6.577 1.00 91.81 82 ASN A O 1
ATOM 641 N N . LYS A 1 83 ? -8.255 -10.171 5.932 1.00 92.75 83 LYS A N 1
ATOM 642 C CA . LYS A 1 83 ? -7.429 -10.855 4.927 1.00 92.75 83 LYS A CA 1
ATOM 643 C C . LYS A 1 83 ? -6.051 -10.222 4.821 1.00 92.75 83 LYS A C 1
ATOM 645 O O . LYS A 1 83 ? -5.921 -9.006 4.850 1.00 92.75 83 LYS A O 1
ATOM 650 N N . HIS A 1 84 ? -5.050 -11.060 4.592 1.00 91.88 84 HIS A N 1
ATOM 651 C CA . HIS A 1 84 ? -3.720 -10.630 4.187 1.00 91.88 84 HIS A CA 1
ATOM 652 C C . HIS A 1 84 ? -3.548 -10.884 2.687 1.00 91.88 84 HIS A C 1
ATOM 654 O O . HIS A 1 84 ? -3.855 -11.979 2.210 1.00 91.88 84 HIS A O 1
ATOM 660 N N . LEU A 1 85 ? -3.104 -9.877 1.936 1.00 90.62 85 LEU A N 1
ATOM 661 C CA . LEU A 1 85 ? -2.851 -9.978 0.501 1.00 90.62 85 LEU A CA 1
ATOM 662 C C . LEU A 1 85 ? -1.417 -9.551 0.200 1.00 90.62 85 LEU A C 1
ATOM 664 O O . LEU A 1 85 ? -1.024 -8.423 0.489 1.00 90.62 85 LEU A O 1
ATOM 668 N N . GLU A 1 86 ? -0.674 -10.420 -0.474 1.00 89.25 86 GLU A N 1
ATOM 669 C CA . GLU A 1 86 ? 0.669 -10.117 -0.958 1.00 89.25 86 GLU A CA 1
ATOM 670 C C . GLU A 1 86 ? 0.679 -10.130 -2.485 1.00 89.25 86 GLU A C 1
ATOM 672 O O . GLU A 1 86 ? 0.258 -11.095 -3.130 1.00 89.25 86 GLU A O 1
ATOM 677 N N . LYS A 1 87 ? 1.145 -9.037 -3.095 1.00 86.88 87 LYS A N 1
ATOM 678 C CA . LYS A 1 87 ? 1.310 -8.953 -4.549 1.00 86.88 87 LYS A CA 1
ATOM 679 C C . LYS A 1 87 ? 2.562 -8.165 -4.900 1.00 86.88 87 LYS A C 1
ATOM 681 O O . LYS A 1 87 ? 2.589 -6.938 -4.801 1.00 86.88 87 LYS A O 1
ATOM 686 N N . ARG A 1 88 ? 3.574 -8.863 -5.423 1.00 86.25 88 ARG A N 1
ATOM 687 C CA . ARG A 1 88 ? 4.893 -8.287 -5.741 1.00 86.25 88 ARG A CA 1
ATOM 688 C C . ARG A 1 88 ? 5.514 -7.673 -4.480 1.00 86.25 88 ARG A C 1
ATOM 690 O O . ARG A 1 88 ? 5.786 -8.394 -3.537 1.00 86.25 88 ARG A O 1
ATOM 697 N N . ASN A 1 89 ? 5.677 -6.353 -4.463 1.00 88.12 89 ASN A N 1
ATOM 698 C CA . ASN A 1 89 ? 6.270 -5.600 -3.364 1.00 88.12 89 ASN A CA 1
ATOM 699 C C . ASN A 1 89 ? 5.197 -5.037 -2.415 1.00 88.12 89 ASN A C 1
ATOM 701 O O . ASN A 1 89 ? 5.535 -4.318 -1.482 1.00 88.12 89 ASN A O 1
ATOM 705 N N . TYR A 1 90 ? 3.911 -5.295 -2.677 1.00 91.06 90 TYR A N 1
ATOM 706 C CA . TYR A 1 90 ? 2.795 -4.775 -1.893 1.00 91.06 90 TYR A CA 1
ATOM 707 C C . TYR A 1 90 ? 2.304 -5.813 -0.886 1.00 91.06 90 TYR A C 1
ATOM 709 O O . TYR A 1 90 ? 1.923 -6.917 -1.275 1.00 91.06 90 TYR A O 1
ATOM 717 N N . PHE A 1 91 ? 2.256 -5.408 0.378 1.00 93.12 91 PHE A N 1
ATOM 718 C CA . PHE A 1 91 ? 1.723 -6.165 1.504 1.00 93.12 91 PHE A CA 1
ATOM 719 C C . PHE A 1 91 ? 0.507 -5.409 2.022 1.00 93.12 91 PHE A C 1
ATOM 721 O O . PHE A 1 91 ? 0.637 -4.285 2.509 1.00 93.12 91 PHE A O 1
ATOM 728 N N . VAL A 1 92 ? -0.678 -5.986 1.846 1.00 93.31 92 VAL A N 1
ATOM 729 C CA . VAL A 1 92 ? -1.948 -5.337 2.163 1.00 93.31 92 VAL A CA 1
ATOM 730 C C . VAL A 1 92 ? -2.662 -6.124 3.252 1.00 93.31 92 VAL A C 1
ATOM 732 O O . VAL A 1 92 ? -3.173 -7.218 3.015 1.00 93.31 92 VAL A O 1
ATOM 735 N N . ASP A 1 93 ? -2.727 -5.530 4.437 1.00 93.25 93 ASP A N 1
ATOM 736 C CA . ASP A 1 93 ? -3.522 -6.015 5.558 1.00 93.25 93 ASP A CA 1
ATOM 737 C C . ASP A 1 93 ? -4.928 -5.426 5.467 1.00 93.25 93 ASP A C 1
ATOM 739 O O . ASP A 1 93 ? -5.108 -4.221 5.626 1.00 93.25 93 ASP A O 1
ATOM 743 N N . VAL A 1 94 ? -5.934 -6.257 5.213 1.00 94.25 94 VAL A N 1
ATOM 744 C C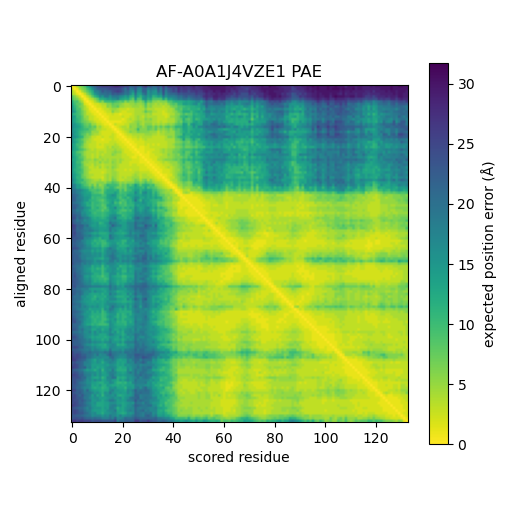A . VAL A 1 94 ? -7.348 -5.876 5.273 1.00 94.25 94 VAL A CA 1
ATOM 745 C C . VAL A 1 94 ? -7.885 -6.279 6.639 1.00 94.25 94 VAL A C 1
ATOM 747 O O . VAL A 1 94 ? -7.941 -7.467 6.939 1.00 94.25 94 VAL A O 1
ATOM 750 N N . VAL A 1 95 ? -8.279 -5.311 7.467 1.00 94.00 95 VAL A N 1
ATOM 751 C CA . VAL A 1 95 ? -8.721 -5.559 8.847 1.00 94.00 95 VAL A CA 1
ATOM 752 C C . VAL A 1 95 ? -10.085 -4.908 9.105 1.00 94.00 95 VAL A C 1
ATOM 754 O O . VAL A 1 95 ? -10.255 -3.725 8.792 1.00 94.00 95 VAL A O 1
ATOM 757 N N . PRO A 1 96 ? -11.042 -5.611 9.741 1.00 94.88 96 PRO A N 1
ATOM 758 C CA . PRO A 1 96 ? -12.320 -5.023 10.125 1.00 94.88 96 PRO A CA 1
ATOM 759 C C . PRO A 1 96 ? -12.139 -3.882 11.125 1.00 94.88 96 PRO A C 1
ATOM 761 O O . PRO A 1 96 ? -11.343 -3.986 12.065 1.00 94.88 96 PRO A O 1
ATOM 764 N N . LEU A 1 97 ? -12.933 -2.819 10.996 1.00 92.94 97 LEU A N 1
ATOM 765 C CA . LEU A 1 97 ? -12.865 -1.655 11.890 1.00 92.94 97 LEU A CA 1
ATOM 766 C C . LEU A 1 97 ? -13.009 -2.032 13.376 1.00 92.94 97 LEU A C 1
ATOM 768 O O . LEU A 1 97 ? -12.342 -1.455 14.237 1.00 92.94 97 LEU A O 1
ATOM 772 N N . SER A 1 98 ? -13.870 -3.003 13.683 1.00 91.06 98 SER A N 1
ATOM 773 C CA . SER A 1 98 ? -14.106 -3.496 15.045 1.00 91.06 98 SER A CA 1
ATOM 774 C C . SER A 1 98 ? -12.856 -4.145 15.648 1.00 91.06 98 SER A C 1
ATOM 776 O O . SER A 1 98 ? -12.492 -3.853 16.790 1.00 91.06 98 SER A O 1
ATOM 778 N N . VAL A 1 99 ? -12.167 -4.977 14.866 1.00 91.69 99 VAL A N 1
ATOM 779 C CA . VAL A 1 99 ? -10.924 -5.659 15.249 1.00 91.69 99 VAL A CA 1
ATOM 780 C C . VAL A 1 99 ? -9.777 -4.661 15.353 1.00 91.69 99 VAL A C 1
ATOM 782 O O . VAL A 1 99 ? -9.000 -4.712 16.308 1.00 91.69 99 VAL A O 1
ATOM 785 N N . LEU A 1 100 ? -9.701 -3.710 14.420 1.00 91.50 100 LEU A N 1
ATOM 786 C CA . LEU A 1 100 ? -8.679 -2.673 14.428 1.00 91.50 100 LEU A CA 1
ATOM 787 C C . LEU A 1 100 ? -8.778 -1.804 15.688 1.00 91.50 100 LEU A C 1
ATOM 789 O O . LEU A 1 100 ? -7.780 -1.625 16.378 1.00 91.50 100 LEU A O 1
ATOM 793 N N . LYS A 1 101 ? -9.979 -1.334 16.056 1.00 89.62 101 LYS A N 1
ATOM 794 C CA . LYS A 1 101 ? -10.190 -0.532 17.278 1.00 89.62 101 LYS A CA 1
ATOM 795 C C . LYS A 1 101 ? -9.775 -1.266 18.556 1.00 89.62 101 LYS A C 1
ATOM 797 O O . LYS A 1 101 ? -9.227 -0.633 19.455 1.00 89.62 101 LYS A O 1
ATOM 802 N N . LYS A 1 102 ? -10.017 -2.578 18.644 1.00 90.06 102 LYS A N 1
ATOM 803 C CA . LYS A 1 102 ? -9.537 -3.407 19.766 1.00 90.06 102 LYS A CA 1
ATOM 804 C C . LYS A 1 102 ? -8.013 -3.527 19.751 1.00 90.06 102 LYS A C 1
ATOM 806 O O . LYS A 1 102 ? -7.362 -3.249 20.75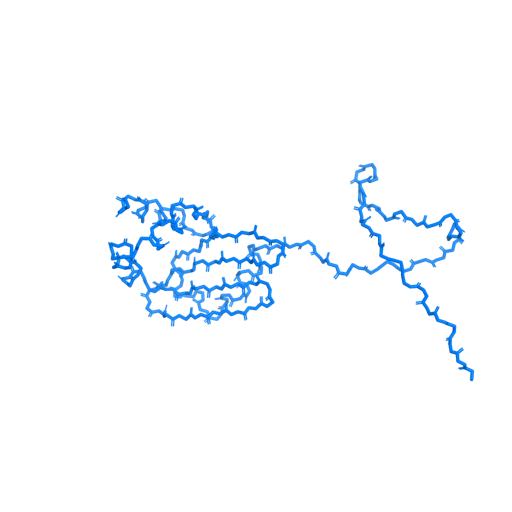2 1.00 90.06 102 LYS A O 1
ATOM 811 N N . SER A 1 103 ? -7.448 -3.820 18.581 1.00 88.69 103 SER A N 1
ATOM 812 C CA . SER A 1 103 ? -6.004 -4.013 18.398 1.00 88.69 103 SER A CA 1
ATOM 813 C C . SER A 1 103 ? -5.197 -2.751 18.710 1.00 88.69 103 SER A C 1
ATOM 815 O O . SER A 1 103 ? -4.110 -2.852 19.261 1.00 88.69 103 SER A O 1
ATOM 817 N N . ILE A 1 104 ? -5.738 -1.561 18.434 1.00 89.31 104 ILE A N 1
ATOM 818 C CA . ILE A 1 104 ? -5.141 -0.274 18.829 1.00 89.31 104 ILE A CA 1
ATOM 819 C C . ILE A 1 104 ? -5.003 -0.166 20.349 1.00 89.31 104 ILE A C 1
ATOM 821 O O . ILE A 1 104 ? -3.982 0.298 20.841 1.00 89.31 104 ILE A O 1
ATOM 825 N N . LYS A 1 105 ? -6.011 -0.595 21.111 1.00 86.75 105 LYS A N 1
ATOM 826 C CA . LYS A 1 105 ? -5.975 -0.503 22.577 1.00 86.75 105 LYS A CA 1
ATOM 827 C C . LYS A 1 105 ? -5.008 -1.519 23.181 1.00 86.75 105 LYS A C 1
ATOM 829 O O . LYS A 1 105 ? -4.264 -1.191 24.099 1.00 86.75 105 LYS A O 1
ATOM 834 N N . GLU A 1 106 ? -5.007 -2.732 22.641 1.00 88.12 106 GLU A N 1
ATOM 835 C CA . GLU A 1 106 ? -4.279 -3.871 23.205 1.00 88.12 106 GLU A CA 1
ATOM 836 C C . GLU A 1 106 ? -2.814 -3.933 22.748 1.00 88.12 106 GLU A C 1
ATOM 838 O O . GLU A 1 106 ? -1.935 -4.241 23.548 1.00 88.12 106 GLU A O 1
ATOM 843 N N . LYS A 1 107 ? -2.516 -3.601 21.484 1.00 88.75 107 LYS A N 1
ATOM 844 C CA . LYS A 1 107 ? -1.191 -3.799 20.872 1.00 88.75 107 LYS A CA 1
ATOM 845 C C . LYS A 1 107 ? -0.490 -2.467 20.610 1.00 88.75 107 LYS A C 1
ATOM 847 O O . LYS A 1 107 ? -0.999 -1.616 19.879 1.00 88.75 107 LYS A O 1
ATOM 852 N N . SER A 1 108 ? 0.704 -2.285 21.174 1.00 85.75 108 SER A N 1
ATOM 853 C CA . SER A 1 108 ? 1.545 -1.095 20.946 1.00 85.75 108 SER A CA 1
ATOM 854 C C . SER A 1 108 ? 1.939 -0.938 19.473 1.00 85.75 108 SER A C 1
ATOM 856 O O . SER A 1 108 ? 1.800 0.145 18.913 1.00 85.75 108 SER A O 1
ATOM 858 N N . GLU A 1 109 ? 2.306 -2.032 18.805 1.00 87.12 109 GLU A N 1
ATOM 859 C CA . GLU A 1 109 ? 2.724 -2.025 17.395 1.00 87.12 109 GLU A CA 1
ATOM 860 C C . GLU A 1 109 ? 1.649 -1.460 16.455 1.00 87.12 109 GLU A C 1
ATOM 862 O O . GLU A 1 109 ? 1.937 -0.713 15.521 1.00 87.12 109 GLU A O 1
ATOM 867 N N . THR A 1 110 ? 0.376 -1.789 16.705 1.00 86.81 110 THR A N 1
ATOM 868 C CA . THR A 1 110 ? -0.736 -1.300 15.875 1.00 86.81 110 THR A CA 1
ATOM 869 C C . THR A 1 110 ? -0.921 0.210 16.039 1.00 86.81 110 THR A C 1
ATOM 871 O O . THR A 1 110 ? -1.216 0.904 15.065 1.00 86.81 110 THR A O 1
ATOM 874 N N . ARG A 1 111 ? -0.685 0.743 17.246 1.00 88.25 111 ARG A N 1
ATOM 875 C CA . ARG A 1 111 ? -0.723 2.190 17.509 1.00 88.25 111 ARG A CA 1
ATOM 876 C C . ARG A 1 111 ? 0.366 2.921 16.746 1.00 88.25 111 ARG A C 1
ATOM 878 O O . ARG A 1 111 ? 0.085 3.916 16.081 1.00 88.25 111 ARG A O 1
ATOM 885 N N . GLU A 1 112 ? 1.592 2.415 16.799 1.00 89.50 112 GLU A N 1
ATOM 886 C CA . GLU A 1 112 ? 2.723 3.027 16.099 1.00 89.50 112 GLU A CA 1
ATOM 887 C C . GLU A 1 112 ? 2.502 3.051 14.585 1.00 89.50 112 GLU A C 1
ATOM 889 O O . GLU A 1 112 ? 2.637 4.108 13.959 1.00 89.50 112 GLU A O 1
ATOM 894 N N . LYS A 1 113 ? 2.041 1.929 14.011 1.00 90.56 113 LYS A N 1
ATOM 895 C CA . LYS A 1 113 ? 1.687 1.843 12.588 1.00 90.56 113 LYS A CA 1
ATOM 896 C C . LYS A 1 113 ? 0.647 2.895 12.199 1.00 90.56 113 LYS A C 1
ATOM 898 O O . LYS A 1 113 ? 0.848 3.624 11.230 1.00 90.56 113 LYS A O 1
ATOM 903 N N . ILE A 1 114 ? -0.434 3.041 12.969 1.00 91.19 114 ILE A N 1
ATOM 904 C CA . ILE A 1 114 ? -1.489 4.025 12.671 1.00 91.19 114 ILE A CA 1
ATOM 905 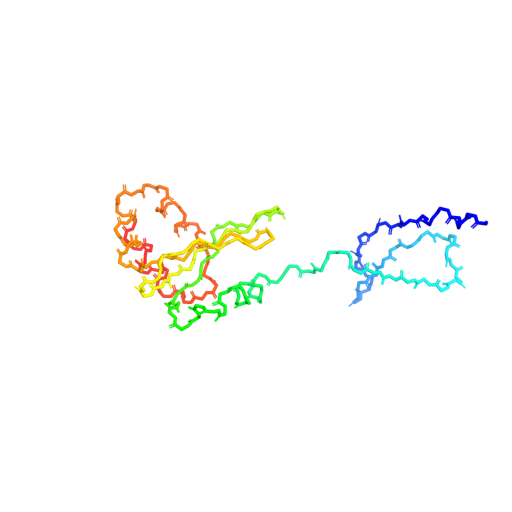C C . ILE A 1 114 ? -1.004 5.463 12.858 1.00 91.19 114 ILE A C 1
ATOM 907 O O . ILE A 1 114 ? -1.384 6.337 12.078 1.00 91.19 114 ILE A O 1
ATOM 911 N N . LYS A 1 115 ? -0.140 5.732 13.842 1.00 89.25 115 LYS A N 1
ATOM 912 C CA . LYS A 1 115 ? 0.425 7.069 14.075 1.00 89.25 115 LYS A CA 1
ATOM 913 C C . LYS A 1 115 ? 1.179 7.576 12.842 1.00 89.25 115 LYS A C 1
ATOM 915 O O . LYS A 1 115 ? 0.967 8.724 12.434 1.00 89.25 115 LYS A O 1
ATOM 920 N N . ILE A 1 116 ? 1.985 6.710 12.228 1.00 91.75 116 ILE A N 1
ATOM 921 C CA . ILE A 1 116 ? 2.825 7.012 11.056 1.00 91.75 116 ILE A CA 1
ATOM 922 C C . ILE A 1 116 ? 2.030 6.921 9.741 1.00 91.75 116 ILE A C 1
ATOM 924 O O . ILE A 1 116 ? 2.395 7.558 8.751 1.00 91.75 116 ILE A O 1
ATOM 928 N N . ALA A 1 117 ? 0.903 6.206 9.743 1.00 92.88 117 ALA A N 1
ATOM 929 C CA . ALA A 1 117 ? 0.098 5.968 8.557 1.00 92.88 117 ALA A CA 1
ATOM 930 C C . ALA A 1 117 ? -0.315 7.255 7.818 1.00 92.88 117 ALA A C 1
ATOM 932 O O . ALA A 1 117 ? -0.757 8.248 8.423 1.00 92.88 117 ALA A O 1
ATOM 933 N N . LYS A 1 118 ? -0.226 7.200 6.484 1.00 92.62 118 LYS A N 1
ATOM 934 C CA . LYS A 1 118 ? -0.663 8.242 5.546 1.00 92.62 118 LYS A CA 1
ATOM 935 C C . LYS A 1 118 ? -1.969 7.829 4.854 1.00 92.62 118 LYS A C 1
ATOM 937 O O . LYS A 1 118 ? -2.079 6.694 4.390 1.00 92.62 118 LYS A O 1
ATOM 942 N N . PRO A 1 119 ? -2.957 8.728 4.729 1.00 92.12 119 PRO A N 1
ATOM 943 C CA . PRO A 1 119 ? -4.221 8.408 4.079 1.00 92.12 119 PRO A CA 1
ATOM 944 C C . PRO A 1 119 ? -4.068 8.298 2.560 1.00 92.12 119 PRO A C 1
ATOM 946 O O . PRO A 1 119 ? -3.673 9.257 1.899 1.00 92.12 119 PRO A O 1
ATOM 949 N N . ILE A 1 120 ? -4.433 7.136 2.012 1.00 90.75 120 ILE A N 1
ATOM 950 C CA . ILE A 1 120 ? -4.687 6.950 0.578 1.00 90.75 120 ILE A CA 1
ATOM 951 C C . ILE A 1 120 ? -6.174 7.193 0.301 1.00 90.75 120 ILE A C 1
ATOM 953 O O . ILE A 1 120 ? -6.509 7.943 -0.616 1.00 90.75 120 ILE A O 1
ATOM 957 N N . LEU A 1 121 ? -7.046 6.600 1.125 1.00 91.44 121 LEU A N 1
ATOM 958 C CA . LEU A 1 121 ? -8.501 6.723 1.063 1.00 91.44 121 LEU A CA 1
ATOM 959 C C . LEU A 1 121 ? -9.067 6.964 2.469 1.00 91.44 121 LEU A C 1
ATOM 961 O O . LEU A 1 121 ? -8.639 6.334 3.433 1.00 91.44 121 LEU A O 1
ATOM 965 N N . ASN A 1 122 ? -10.033 7.880 2.561 1.00 89.31 122 ASN A N 1
ATOM 966 C CA . ASN A 1 122 ? -10.731 8.273 3.788 1.00 89.31 122 ASN A CA 1
ATOM 967 C C . ASN A 1 122 ? -9.819 8.811 4.912 1.00 89.31 122 ASN A C 1
ATOM 969 O O . ASN A 1 122 ? -9.447 8.120 5.865 1.00 89.31 122 ASN A O 1
ATOM 973 N N . LYS A 1 123 ? -9.494 10.106 4.808 1.00 91.38 123 LYS A N 1
ATOM 974 C CA . LYS A 1 123 ? -8.689 10.845 5.795 1.00 91.38 123 LYS A CA 1
ATOM 975 C C . LYS A 1 123 ? -9.396 11.016 7.146 1.00 91.38 123 LYS A C 1
ATOM 977 O O . LYS A 1 123 ? -8.716 11.071 8.167 1.00 91.38 123 LYS A O 1
ATOM 982 N N . PHE A 1 124 ? -10.727 11.098 7.156 1.00 91.38 124 PHE A N 1
ATOM 983 C CA . PHE A 1 124 ? -11.510 11.334 8.371 1.00 91.38 124 PHE A CA 1
ATOM 984 C C . PHE A 1 124 ? -11.424 10.151 9.333 1.00 91.38 124 PHE A C 1
ATOM 986 O O . PHE A 1 124 ? -11.075 10.341 10.497 1.00 91.38 124 PHE A O 1
ATOM 993 N N . LEU A 1 125 ? -11.610 8.928 8.829 1.00 90.94 125 LEU A N 1
ATOM 994 C CA . LEU A 1 125 ? -11.523 7.726 9.658 1.00 90.94 125 LEU A CA 1
ATOM 995 C C . LEU A 1 125 ? -10.123 7.543 10.264 1.00 90.94 125 LEU A C 1
ATOM 997 O O . LEU A 1 125 ? -9.995 7.185 11.431 1.00 90.94 125 LEU A O 1
ATOM 1001 N N . LEU A 1 126 ? -9.060 7.889 9.531 1.00 91.88 126 LEU A N 1
ATOM 1002 C CA . LEU A 1 126 ? -7.704 7.859 10.085 1.00 91.88 126 LEU A CA 1
ATOM 1003 C C . LEU A 1 126 ? -7.529 8.837 11.253 1.00 91.88 126 LEU A C 1
ATOM 1005 O O . LEU A 1 126 ? -6.855 8.520 12.230 1.00 91.88 126 LEU A O 1
ATOM 1009 N N . PHE A 1 127 ? -8.112 10.030 11.154 1.00 91.19 127 PHE A N 1
ATOM 1010 C CA . PHE A 1 127 ? -8.042 11.026 12.219 1.00 91.19 127 PHE A CA 1
ATOM 1011 C C . PHE A 1 127 ? -8.778 10.558 13.479 1.00 91.19 127 PHE A C 1
ATOM 1013 O O . PHE A 1 127 ? -8.265 10.729 14.583 1.00 91.19 127 PHE A O 1
ATOM 1020 N N . GLU A 1 128 ? -9.931 9.906 13.323 1.00 90.56 128 GLU A N 1
ATOM 1021 C CA . GLU A 1 128 ? -10.640 9.273 14.440 1.00 90.56 128 GLU A CA 1
ATOM 1022 C C . GLU A 1 128 ? -9.814 8.165 15.092 1.00 90.56 128 GLU A C 1
ATOM 1024 O O . GLU A 1 128 ? -9.709 8.120 16.315 1.00 90.56 128 GLU A O 1
ATOM 1029 N N . LEU A 1 129 ? -9.172 7.307 14.294 1.00 88.62 129 LEU A N 1
ATOM 1030 C CA . LEU A 1 129 ? -8.307 6.250 14.817 1.00 88.62 129 LEU A CA 1
ATOM 1031 C C . LEU A 1 129 ? -7.100 6.818 15.573 1.00 88.62 129 LEU A C 1
ATOM 1033 O O . LEU A 1 129 ? -6.719 6.265 16.600 1.00 88.62 129 LEU A O 1
ATOM 1037 N N . LYS A 1 130 ? -6.532 7.943 15.120 1.00 89.81 130 LYS A N 1
ATOM 1038 C CA . LYS A 1 130 ? -5.417 8.612 15.810 1.00 89.81 130 LYS A CA 1
ATOM 1039 C C . LYS A 1 130 ? -5.810 9.235 17.148 1.00 89.81 130 LYS A C 1
ATOM 1041 O O . LYS A 1 130 ? -4.953 9.332 18.011 1.00 89.81 130 LYS A O 1
ATOM 1046 N N . LYS A 1 131 ? -7.073 9.630 17.343 1.00 89.25 131 LYS A N 1
ATOM 1047 C CA . LYS A 1 131 ? -7.568 10.134 18.640 1.00 89.25 131 LYS A CA 1
ATOM 1048 C C . LYS A 1 131 ? -7.685 9.049 19.713 1.00 89.25 131 LYS A C 1
ATOM 1050 O O . LYS A 1 131 ? -7.833 9.378 20.882 1.00 89.25 131 LYS A O 1
ATOM 1055 N N . LEU A 1 132 ? -7.694 7.777 19.315 1.00 82.12 132 LEU A N 1
ATOM 1056 C CA . LEU A 1 132 ? -7.799 6.632 20.224 1.00 82.12 132 LEU A CA 1
ATOM 1057 C C . LEU A 1 132 ? -6.435 6.162 20.760 1.00 82.12 132 LEU A C 1
ATOM 1059 O O . LEU A 1 132 ? -6.401 5.202 21.530 1.00 82.12 132 LEU A O 1
ATOM 1063 N N . ILE A 1 133 ? -5.343 6.786 20.308 1.00 82.94 133 ILE A N 1
ATOM 1064 C CA . ILE A 1 133 ? -3.949 6.491 20.667 1.00 82.94 133 ILE A CA 1
ATOM 1065 C C . ILE A 1 133 ? -3.473 7.541 21.661 1.00 82.94 133 ILE A C 1
ATOM 1067 O O . ILE A 1 133 ? -2.831 7.127 22.650 1.00 82.94 133 ILE A O 1
#

Sequence (133 aa):
MVAPNKRVFYRRAVRVGNSSGVLLPKAFLGHYVRVAVVSPPKNIKKDVSSILSPLFEEIIGIYLISETEEKIEILAVSTNVNKHLEKRNYFVDVVPLSVLKKSIKEKSETREKIKIAKPILNKFLLFELKKLI

Secondary structure (DSSP, 8-state):
-PPP--------EEEETTEEEE---GGGTTS------SSPPP-HHHHHHHHHGGGGGGEEEEEEEEE-SS-EEEEEEESS--EEEEETTEEEEEEEHHHHHHHHHH-HHHHHHHHH-EEEE-HHHHHHHHTT-

Mean predicted aligned error: 9.46 Å